Protein AF-A0A1W9U7V8-F1 (afdb_monomer_lite)

Secondary structure (DSSP, 8-state):
----SHHHHHHHHHHHHHHHTS-------HHHHHHHHHHHHHHHHHHHHHHHHHHHHTT--EEE-TT--EEEEEETTEEEEEEEEEEEEEEE--SSS-EEEEEEEEEEESS-EEEEEE-PPP-

Sequence (123 aa):
MKVKLAPFISFVIFSLFIFCSVPVSHARSQAQIRAMKERAHAVSKRKNRFVTKVLNEFGINYTIDRYGIVTRINVTGKWRHVTRIDVVPMVRKGPTADEVIGHEIFIYTDKETVHLLSHRKVR

Radius of gyration: 27.75 Å; chains: 1; bounding box: 48×78×51 Å

pLDDT: mean 85.17, std 14.12, range [43.0, 97.62]

Structure (mmCIF, N/CA/C/O backbone):
data_AF-A0A1W9U7V8-F1
#
_entry.id   AF-A0A1W9U7V8-F1
#
loop_
_atom_site.group_PDB
_atom_site.id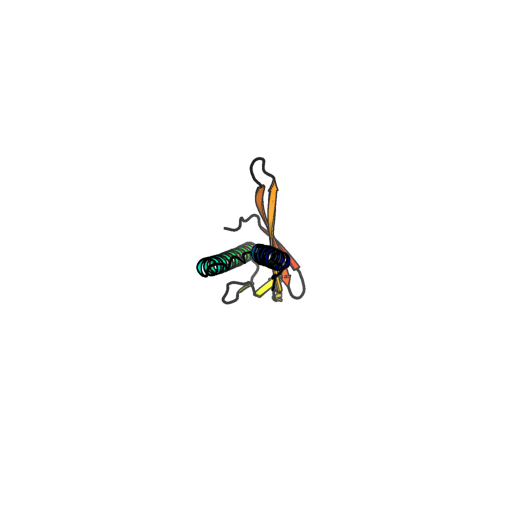
_atom_site.type_symbol
_atom_site.label_atom_id
_atom_site.label_alt_id
_atom_site.label_comp_id
_atom_site.label_asym_id
_atom_site.label_entity_id
_atom_site.label_seq_id
_atom_site.pdbx_PDB_ins_code
_atom_site.Cartn_x
_atom_site.Cartn_y
_atom_site.Cartn_z
_atom_site.occupancy
_atom_site.B_iso_or_equiv
_atom_site.auth_seq_id
_atom_site.auth_comp_id
_atom_site.auth_asym_id
_atom_site.auth_atom_id
_atom_site.pdbx_PDB_model_num
ATOM 1 N N . MET A 1 1 ? 35.031 -63.923 -33.470 1.00 43.00 1 MET A N 1
ATOM 2 C CA . MET A 1 1 ? 33.925 -63.202 -32.796 1.00 43.00 1 MET A CA 1
ATOM 3 C C . MET A 1 1 ? 33.620 -61.921 -33.563 1.00 43.00 1 MET A C 1
ATOM 5 O O . MET A 1 1 ? 34.418 -60.998 -33.516 1.00 43.00 1 MET A O 1
ATOM 9 N N . LYS A 1 2 ? 32.522 -61.875 -34.332 1.00 45.16 2 LYS A N 1
ATOM 10 C CA . LYS A 1 2 ? 32.075 -60.657 -35.032 1.00 45.16 2 LYS A CA 1
ATOM 11 C C . LYS A 1 2 ? 31.168 -59.875 -34.085 1.00 45.16 2 LYS A C 1
ATOM 13 O O . LYS A 1 2 ? 30.012 -60.244 -33.898 1.00 45.16 2 LYS A O 1
ATOM 18 N N . VAL A 1 3 ? 31.709 -58.850 -33.436 1.00 52.94 3 VAL A N 1
ATOM 19 C CA . VAL A 1 3 ? 30.925 -57.960 -32.572 1.00 52.94 3 VAL A CA 1
ATOM 20 C C . VAL A 1 3 ? 29.981 -57.168 -33.482 1.00 52.94 3 VAL A C 1
ATOM 22 O O . VAL A 1 3 ? 30.432 -56.491 -34.404 1.00 52.94 3 VAL A O 1
ATOM 25 N N . LYS A 1 4 ? 28.664 -57.323 -33.302 1.00 49.88 4 LYS A N 1
ATOM 26 C CA . LYS A 1 4 ? 27.659 -56.592 -34.086 1.00 49.88 4 LYS A CA 1
ATOM 27 C C . LYS A 1 4 ? 27.820 -55.097 -33.770 1.00 49.88 4 LYS A C 1
ATOM 29 O O . LYS A 1 4 ? 27.610 -54.695 -32.634 1.00 49.88 4 LYS A O 1
ATOM 34 N N . LEU A 1 5 ? 28.216 -54.302 -34.768 1.00 55.47 5 LEU A N 1
ATOM 35 C CA . LEU A 1 5 ? 28.527 -52.864 -34.661 1.00 55.47 5 LEU A CA 1
ATOM 36 C C . LEU A 1 5 ? 27.261 -51.977 -34.570 1.00 55.47 5 LEU A C 1
ATOM 38 O O . LEU A 1 5 ? 27.297 -50.872 -34.038 1.00 55.47 5 LEU A O 1
ATOM 42 N N . ALA A 1 6 ? 26.121 -52.488 -35.047 1.00 55.28 6 ALA A N 1
ATOM 43 C CA . ALA A 1 6 ? 24.831 -51.792 -35.091 1.00 55.28 6 ALA A CA 1
ATOM 44 C C . ALA A 1 6 ? 24.241 -51.347 -33.725 1.00 55.28 6 ALA A C 1
ATOM 46 O O . ALA A 1 6 ? 23.792 -50.203 -33.637 1.00 55.28 6 ALA A O 1
ATOM 47 N N . PRO A 1 7 ? 24.243 -52.156 -32.641 1.00 58.50 7 PRO A N 1
ATOM 48 C CA . PRO A 1 7 ? 23.705 -51.721 -31.347 1.00 58.50 7 PRO A CA 1
ATOM 49 C C . PRO A 1 7 ? 24.544 -50.622 -30.682 1.00 58.50 7 PRO A C 1
ATOM 51 O O . PRO A 1 7 ? 24.005 -49.832 -29.914 1.00 58.50 7 PRO A O 1
ATOM 54 N N . PHE A 1 8 ? 25.840 -50.527 -31.000 1.00 58.31 8 PHE A N 1
ATOM 55 C CA . PHE A 1 8 ? 26.736 -49.526 -30.415 1.00 58.31 8 PHE A CA 1
ATOM 56 C C . PHE A 1 8 ? 26.434 -48.118 -30.947 1.00 58.31 8 PHE A C 1
ATOM 58 O O . PHE A 1 8 ? 26.362 -47.162 -30.181 1.00 58.31 8 PHE A O 1
ATOM 65 N N . ILE A 1 9 ? 26.164 -48.001 -32.251 1.00 64.31 9 ILE A N 1
ATOM 66 C CA . ILE A 1 9 ? 25.806 -46.729 -32.899 1.00 64.31 9 ILE A CA 1
ATOM 67 C C . ILE A 1 9 ? 24.437 -46.239 -32.405 1.00 64.31 9 ILE A C 1
ATOM 69 O O . ILE A 1 9 ? 24.277 -45.062 -32.089 1.00 64.31 9 ILE A O 1
ATOM 73 N N . SER A 1 10 ? 23.468 -47.149 -32.257 1.00 65.75 10 SER A N 1
ATOM 74 C CA . SER A 1 10 ? 22.141 -46.809 -31.727 1.00 65.75 10 SER A CA 1
ATOM 75 C C . SER A 1 10 ? 22.202 -46.293 -30.286 1.00 65.75 10 SER A C 1
ATOM 77 O O . SER A 1 10 ? 21.456 -45.382 -29.930 1.00 65.75 10 SER A O 1
ATOM 79 N N . PHE A 1 11 ? 23.100 -46.842 -29.463 1.00 65.25 11 PHE A N 1
ATOM 80 C CA . PHE A 1 11 ? 23.276 -46.413 -28.076 1.00 65.25 11 PHE A CA 1
ATOM 81 C C . PHE A 1 11 ? 23.902 -45.012 -27.981 1.00 65.25 11 PHE A C 1
ATOM 83 O O . PHE A 1 11 ? 23.473 -44.192 -27.171 1.00 65.25 11 PHE A O 1
ATOM 90 N N . VAL A 1 12 ? 24.862 -44.701 -28.860 1.00 71.69 12 VAL A N 1
ATOM 91 C CA . VAL A 1 12 ? 25.497 -43.373 -28.936 1.00 71.69 12 VAL A CA 1
ATOM 92 C C . VAL A 1 12 ? 24.498 -42.300 -29.379 1.00 71.69 12 VAL A C 1
ATOM 94 O O . VAL A 1 12 ? 24.446 -41.231 -28.775 1.00 71.69 12 VAL A O 1
ATOM 97 N N . ILE A 1 13 ? 23.657 -42.589 -30.377 1.00 70.19 13 ILE A N 1
ATOM 98 C CA . ILE A 1 13 ? 22.630 -41.646 -30.855 1.00 70.19 13 ILE A CA 1
ATOM 99 C C . ILE A 1 13 ? 21.579 -41.382 -29.766 1.00 70.19 13 ILE A C 1
ATOM 101 O O . ILE A 1 13 ? 21.203 -40.232 -29.536 1.00 70.19 13 ILE A O 1
ATOM 105 N N . PHE A 1 14 ? 21.150 -42.425 -29.048 1.00 67.44 14 PHE A N 1
ATOM 106 C CA . PHE A 1 14 ? 20.201 -42.293 -27.940 1.00 67.44 14 PHE A CA 1
ATOM 107 C C . PHE A 1 14 ? 20.784 -41.473 -26.775 1.00 67.44 14 PHE A C 1
ATOM 109 O O . PHE A 1 14 ? 20.116 -40.591 -26.237 1.00 67.44 14 PHE A O 1
ATOM 116 N N . SER A 1 15 ? 22.062 -41.685 -26.443 1.00 66.69 15 SER A N 1
ATOM 117 C CA . SER A 1 15 ? 22.779 -40.897 -25.432 1.00 66.69 15 SER A CA 1
ATOM 118 C C . SER A 1 15 ? 22.920 -39.420 -25.817 1.00 66.69 15 SER A C 1
ATOM 120 O O . SER A 1 15 ? 22.828 -38.551 -24.949 1.00 66.69 15 SER A O 1
ATOM 122 N N . LEU A 1 16 ? 23.139 -39.116 -27.100 1.00 65.75 16 LEU A N 1
ATOM 123 C CA . LEU A 1 16 ? 23.268 -37.740 -27.586 1.00 65.75 16 LEU A CA 1
ATOM 124 C C . LEU A 1 16 ? 21.931 -36.984 -27.493 1.00 65.75 16 LEU A C 1
ATOM 126 O O . LEU A 1 16 ? 21.897 -35.820 -27.096 1.00 65.75 16 LEU A O 1
ATOM 130 N N . PHE A 1 17 ? 20.820 -37.670 -27.778 1.00 65.44 17 PHE A N 1
ATOM 131 C CA . PHE A 1 17 ? 19.471 -37.110 -27.657 1.00 65.44 17 PHE A CA 1
ATOM 132 C C . PHE A 1 17 ? 19.112 -36.748 -26.208 1.00 65.44 17 PHE A C 1
ATOM 134 O O . PHE A 1 17 ? 18.523 -35.695 -25.954 1.00 65.44 17 PHE A O 1
ATOM 141 N N . ILE A 1 18 ? 19.519 -37.577 -25.243 1.00 64.44 18 ILE A N 1
ATOM 142 C CA . ILE A 1 18 ? 19.285 -37.317 -23.815 1.00 64.44 18 ILE A CA 1
ATOM 143 C C . ILE A 1 18 ? 20.071 -36.083 -23.343 1.00 64.44 18 ILE A C 1
ATOM 145 O O . ILE A 1 18 ? 19.524 -35.249 -22.623 1.00 64.44 18 ILE A O 1
ATOM 149 N N . PHE A 1 19 ? 21.318 -35.909 -23.793 1.00 59.47 19 PHE A N 1
ATOM 150 C CA . PHE A 1 19 ? 22.145 -34.759 -23.403 1.00 59.47 19 PHE A CA 1
ATOM 151 C C . PHE A 1 19 ? 21.690 -33.427 -24.021 1.00 59.47 19 PHE A C 1
ATOM 153 O O . PHE A 1 19 ? 21.799 -32.393 -23.364 1.00 59.47 19 PHE A O 1
ATOM 160 N N . CYS A 1 20 ? 21.119 -33.427 -25.230 1.00 58.97 20 CYS A N 1
ATOM 161 C CA . CYS A 1 20 ? 20.549 -32.214 -25.835 1.00 58.97 20 CYS A CA 1
ATOM 162 C C . CYS A 1 20 ? 19.221 -31.763 -25.200 1.00 58.97 20 CYS A C 1
ATOM 164 O O . CYS A 1 20 ? 18.784 -30.640 -25.441 1.00 58.97 20 CYS A O 1
ATOM 166 N N . SER A 1 21 ? 18.586 -32.611 -24.388 1.00 58.94 21 SER A N 1
ATOM 167 C CA . SER A 1 21 ? 17.269 -32.342 -23.797 1.00 58.94 21 SER A CA 1
ATOM 168 C C . SER A 1 21 ? 17.330 -31.638 -22.439 1.00 58.94 21 SER A C 1
ATOM 170 O O . SER A 1 21 ? 16.283 -31.331 -21.872 1.00 58.94 21 SER A O 1
ATOM 172 N N . VAL A 1 22 ? 18.523 -31.405 -21.875 1.00 64.06 22 VAL A N 1
ATOM 173 C CA . VAL A 1 22 ? 18.640 -30.774 -20.555 1.00 64.06 22 VAL A CA 1
ATOM 174 C C . VAL A 1 22 ? 18.343 -29.279 -20.704 1.00 64.06 22 VAL A C 1
ATOM 176 O O . VAL A 1 22 ? 19.125 -28.569 -21.343 1.00 64.06 22 VAL A O 1
ATOM 179 N N . PRO A 1 23 ? 17.239 -28.758 -20.136 1.00 62.50 23 PRO A N 1
ATOM 180 C CA . PRO A 1 23 ? 16.983 -27.330 -20.172 1.00 62.50 23 PRO A CA 1
ATOM 181 C C . PRO A 1 23 ? 18.123 -26.636 -19.431 1.00 62.50 23 PRO A C 1
ATOM 183 O O . PRO A 1 23 ? 18.387 -26.928 -18.262 1.00 62.50 23 PRO A O 1
ATOM 186 N N . VAL A 1 24 ? 18.813 -25.722 -20.114 1.00 63.19 24 VAL A N 1
ATOM 187 C CA . VAL A 1 24 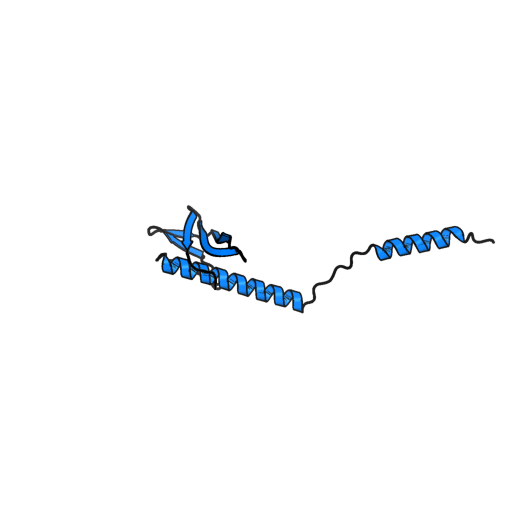? 19.831 -24.864 -19.506 1.00 63.19 24 VAL A CA 1
ATOM 188 C C . VAL A 1 24 ? 19.132 -24.004 -18.454 1.00 63.19 24 VAL A C 1
ATOM 190 O O . VAL A 1 24 ? 18.571 -22.944 -18.745 1.00 63.19 24 VAL A O 1
ATOM 193 N N . SER A 1 25 ? 19.117 -24.493 -17.216 1.00 62.28 25 SER A N 1
ATOM 194 C CA . SER A 1 25 ? 18.670 -23.739 -16.056 1.00 62.28 25 SER A CA 1
ATOM 195 C C . SER A 1 25 ? 19.682 -22.621 -15.852 1.00 62.28 25 SER A C 1
ATOM 197 O O . SER A 1 25 ? 20.778 -22.836 -15.334 1.00 62.28 25 SER A O 1
ATOM 199 N N . HIS A 1 26 ? 19.353 -21.430 -16.351 1.00 63.12 26 HIS A N 1
ATOM 200 C CA . HIS A 1 26 ? 20.173 -20.243 -16.169 1.00 63.12 26 HIS A CA 1
ATOM 201 C C . HIS A 1 26 ? 20.148 -19.895 -14.679 1.00 63.12 26 HIS A C 1
ATOM 203 O O . HIS A 1 26 ? 19.247 -19.199 -14.203 1.00 63.12 26 HIS A O 1
ATOM 209 N N . ALA A 1 27 ? 21.119 -20.412 -13.926 1.00 66.31 27 ALA A N 1
ATOM 210 C CA . ALA A 1 27 ? 21.341 -20.023 -12.547 1.00 66.31 27 ALA A CA 1
ATOM 211 C C . ALA A 1 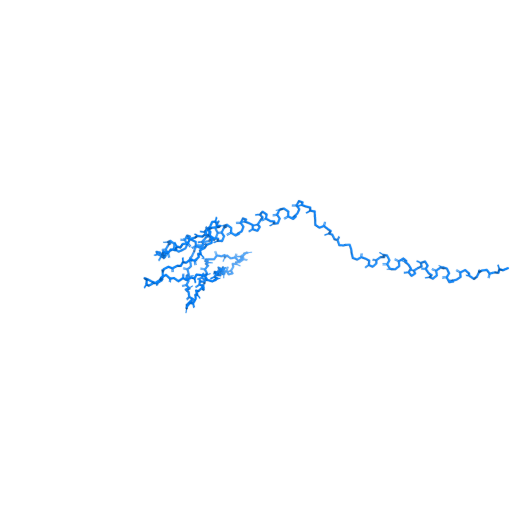27 ? 21.532 -18.500 -12.517 1.00 66.31 27 ALA A C 1
ATOM 213 O O . ALA A 1 27 ? 22.520 -17.972 -13.031 1.00 66.31 27 ALA A O 1
ATOM 214 N N . ARG A 1 28 ? 20.544 -17.774 -11.974 1.00 74.06 28 ARG A N 1
ATOM 215 C CA . ARG A 1 28 ? 20.620 -16.314 -11.848 1.00 74.06 28 ARG A CA 1
ATOM 216 C C . ARG A 1 28 ? 21.872 -15.965 -11.056 1.00 74.06 28 ARG A C 1
ATOM 218 O O . ARG A 1 28 ? 22.085 -16.503 -9.969 1.00 74.06 28 ARG A O 1
ATOM 225 N N . SER A 1 29 ? 22.685 -15.053 -11.579 1.00 81.75 29 SER A N 1
ATOM 226 C CA . SER A 1 29 ? 23.913 -14.656 -10.892 1.00 81.75 29 SER A CA 1
ATOM 227 C C . SER A 1 29 ? 23.583 -13.982 -9.555 1.00 81.75 29 SER A C 1
ATOM 229 O O . SER A 1 29 ? 22.528 -13.357 -9.394 1.00 81.75 29 SER A O 1
ATOM 231 N N . GLN A 1 30 ? 24.487 -14.065 -8.575 1.00 83.94 30 GLN A N 1
ATOM 232 C CA . GLN A 1 30 ? 24.282 -13.403 -7.278 1.00 83.94 30 GLN A CA 1
ATOM 233 C C . GLN A 1 30 ? 24.024 -11.892 -7.431 1.00 83.94 30 GLN A C 1
ATOM 235 O O . GLN A 1 30 ? 23.210 -11.323 -6.701 1.00 83.94 30 GLN A O 1
ATOM 240 N N . ALA A 1 31 ? 24.642 -11.258 -8.433 1.00 83.19 31 ALA A N 1
ATOM 241 C CA . ALA A 1 31 ? 24.399 -9.863 -8.786 1.00 83.19 31 ALA A CA 1
ATOM 242 C C . ALA A 1 31 ? 22.940 -9.609 -9.213 1.00 83.19 31 ALA A C 1
ATOM 244 O O . ALA A 1 31 ? 22.329 -8.638 -8.765 1.00 83.19 31 ALA A O 1
ATOM 245 N N . GLN A 1 32 ? 22.342 -10.501 -10.013 1.00 86.94 32 GLN A N 1
ATOM 246 C CA . GLN A 1 32 ? 20.934 -10.397 -10.417 1.00 86.94 32 GLN A CA 1
ATOM 247 C C . GLN A 1 32 ? 19.983 -10.561 -9.226 1.00 86.94 32 GLN A C 1
ATOM 249 O O . GLN A 1 32 ? 19.011 -9.813 -9.102 1.00 86.94 32 GLN A O 1
ATOM 254 N N . ILE A 1 33 ? 20.271 -11.503 -8.321 1.00 86.25 33 ILE A N 1
ATOM 255 C CA . ILE A 1 33 ? 19.469 -11.712 -7.106 1.00 86.25 33 ILE A CA 1
ATOM 256 C C . ILE A 1 33 ? 19.526 -10.469 -6.211 1.00 86.25 33 ILE A C 1
ATOM 258 O O . ILE A 1 33 ? 18.492 -10.018 -5.711 1.00 86.25 33 ILE A O 1
ATOM 262 N N . ARG A 1 34 ? 20.716 -9.886 -6.032 1.00 88.50 34 ARG A N 1
ATOM 263 C CA . ARG A 1 34 ? 20.900 -8.660 -5.251 1.00 88.50 34 ARG A CA 1
ATOM 264 C C . ARG A 1 34 ? 20.146 -7.478 -5.862 1.00 88.50 34 ARG A C 1
ATOM 266 O O . ARG A 1 34 ? 19.366 -6.846 -5.156 1.00 88.50 34 ARG A O 1
ATOM 273 N N . ALA A 1 35 ? 20.293 -7.241 -7.165 1.00 91.06 35 ALA A N 1
ATOM 274 C CA . ALA A 1 35 ? 19.583 -6.168 -7.860 1.00 91.06 35 ALA A CA 1
ATOM 275 C C . ALA A 1 35 ? 18.054 -6.315 -7.743 1.00 91.06 35 ALA A C 1
ATOM 277 O O . ALA A 1 35 ? 17.337 -5.333 -7.554 1.00 91.06 35 ALA A O 1
ATOM 278 N N . MET A 1 36 ? 17.537 -7.546 -7.806 1.00 89.62 36 MET A N 1
ATOM 279 C CA . MET A 1 36 ? 16.111 -7.818 -7.616 1.00 89.62 36 MET A CA 1
ATOM 280 C C . MET A 1 36 ? 15.647 -7.485 -6.191 1.00 89.62 36 MET A C 1
ATOM 282 O O . MET A 1 36 ? 14.609 -6.846 -6.026 1.00 89.62 36 MET A O 1
ATOM 286 N N . LYS A 1 37 ? 16.423 -7.865 -5.166 1.00 90.62 37 LYS A N 1
ATOM 287 C CA . LYS A 1 37 ? 16.128 -7.534 -3.760 1.00 90.62 37 LYS A CA 1
ATOM 288 C C . LYS A 1 37 ? 16.131 -6.025 -3.518 1.00 90.62 37 LYS A C 1
ATOM 290 O O . LYS A 1 37 ? 15.209 -5.505 -2.894 1.00 90.62 37 LYS A O 1
ATOM 295 N N . GLU A 1 38 ? 17.127 -5.320 -4.047 1.00 91.69 38 GLU A N 1
ATOM 296 C CA . GLU A 1 38 ? 17.229 -3.861 -3.936 1.00 91.69 38 GLU A CA 1
ATOM 297 C C . GLU A 1 38 ? 16.033 -3.165 -4.601 1.00 91.69 38 GLU A C 1
ATOM 299 O O . GLU A 1 38 ? 15.419 -2.279 -4.001 1.00 91.69 38 GLU A O 1
ATOM 304 N N . ARG A 1 39 ? 15.626 -3.621 -5.794 1.00 90.31 39 ARG A N 1
ATOM 305 C CA . ARG A 1 39 ? 14.424 -3.115 -6.474 1.00 90.31 39 ARG A CA 1
ATOM 306 C C . ARG A 1 39 ? 13.153 -3.390 -5.682 1.00 90.31 39 ARG A C 1
ATOM 308 O O . ARG A 1 39 ? 12.357 -2.473 -5.508 1.00 90.31 39 ARG A O 1
ATOM 315 N N . ALA A 1 40 ? 12.965 -4.608 -5.177 1.00 89.31 40 ALA A N 1
ATOM 316 C CA . ALA A 1 40 ? 11.794 -4.951 -4.373 1.00 89.31 40 ALA A CA 1
ATOM 317 C C . ALA A 1 40 ? 11.690 -4.052 -3.130 1.00 89.31 40 ALA A C 1
ATOM 319 O O . ALA A 1 40 ? 10.629 -3.495 -2.853 1.00 89.31 40 ALA A O 1
ATOM 320 N N . HIS A 1 41 ? 12.808 -3.824 -2.436 1.00 90.94 41 HIS A N 1
ATOM 321 C CA . HIS A 1 41 ? 12.857 -2.914 -1.295 1.00 90.94 41 HIS A CA 1
ATOM 322 C C . HIS A 1 41 ? 12.530 -1.463 -1.688 1.00 90.94 41 HIS A C 1
ATOM 324 O O . HIS A 1 41 ? 11.744 -0.796 -1.009 1.00 90.94 41 HIS A O 1
ATOM 330 N N . ALA A 1 42 ? 13.084 -0.974 -2.801 1.00 91.38 42 ALA A N 1
ATOM 331 C CA . ALA A 1 42 ? 12.803 0.370 -3.300 1.00 91.38 42 ALA A CA 1
ATOM 332 C C . ALA A 1 42 ? 11.317 0.559 -3.649 1.00 91.38 42 ALA A C 1
ATOM 334 O O . ALA A 1 42 ? 10.726 1.567 -3.260 1.00 91.38 42 ALA A O 1
ATOM 335 N N . VAL A 1 43 ? 10.698 -0.419 -4.320 1.00 90.81 43 VAL A N 1
ATOM 336 C CA . VAL A 1 43 ? 9.263 -0.411 -4.655 1.00 90.81 43 VAL A CA 1
ATOM 337 C C . VAL A 1 43 ? 8.422 -0.391 -3.379 1.00 90.81 43 VAL A C 1
ATOM 339 O O . VAL A 1 43 ? 7.560 0.479 -3.249 1.00 90.81 43 VAL A O 1
ATOM 342 N N . SER A 1 44 ? 8.702 -1.266 -2.408 1.00 90.88 44 SER A N 1
ATOM 343 C CA . SER A 1 44 ? 7.973 -1.295 -1.132 1.00 90.88 44 SER A CA 1
ATOM 344 C C . SER A 1 44 ? 8.067 0.038 -0.392 1.00 90.88 44 SER A C 1
ATOM 346 O O . SER A 1 44 ? 7.052 0.592 0.027 1.00 90.88 44 SER A O 1
ATOM 348 N N . LYS A 1 45 ? 9.266 0.626 -0.308 1.00 92.88 45 LYS A N 1
ATOM 349 C CA . LYS A 1 45 ? 9.472 1.938 0.321 1.00 92.88 45 LYS A CA 1
ATOM 350 C C . LYS A 1 45 ? 8.675 3.045 -0.378 1.00 92.88 45 LYS A C 1
ATOM 352 O O . LYS A 1 45 ? 8.129 3.925 0.289 1.00 92.88 45 LYS A O 1
ATOM 357 N N . ARG A 1 46 ? 8.600 3.007 -1.712 1.00 92.31 46 ARG A N 1
ATOM 358 C CA . ARG A 1 46 ? 7.855 3.979 -2.526 1.00 92.31 46 ARG A CA 1
ATOM 359 C C . ARG A 1 46 ? 6.347 3.836 -2.326 1.00 92.31 46 ARG A C 1
ATOM 361 O O . ARG A 1 46 ? 5.687 4.839 -2.066 1.00 92.31 46 ARG A O 1
ATOM 368 N N . LYS A 1 47 ? 5.828 2.601 -2.348 1.00 92.06 47 LYS A N 1
ATOM 369 C CA . LYS A 1 47 ? 4.418 2.290 -2.056 1.00 92.06 47 LYS A CA 1
ATOM 370 C C . LYS A 1 47 ? 4.033 2.772 -0.656 1.00 92.06 47 LYS A C 1
ATOM 372 O O . LYS A 1 47 ? 3.076 3.525 -0.517 1.00 92.06 47 LYS A O 1
ATOM 377 N N . ASN A 1 48 ? 4.818 2.418 0.359 1.00 94.19 48 ASN A N 1
ATOM 378 C CA . ASN A 1 48 ? 4.563 2.802 1.749 1.00 94.19 48 ASN A CA 1
ATOM 379 C C . ASN A 1 48 ? 4.527 4.328 1.924 1.00 94.19 48 ASN A C 1
ATOM 381 O O . ASN A 1 48 ? 3.604 4.874 2.523 1.00 94.19 48 ASN A O 1
ATOM 385 N N . ARG A 1 49 ? 5.496 5.036 1.330 1.00 95.00 49 ARG A N 1
ATOM 386 C CA . ARG A 1 49 ? 5.542 6.505 1.341 1.00 95.00 49 ARG A CA 1
ATOM 387 C C . ARG A 1 49 ? 4.363 7.143 0.606 1.00 95.00 49 ARG A C 1
ATOM 389 O O . ARG A 1 49 ? 3.920 8.221 0.988 1.00 95.00 49 ARG A O 1
ATOM 396 N N . PHE A 1 50 ? 3.900 6.535 -0.480 1.00 95.00 50 PHE A N 1
ATOM 397 C CA . PHE A 1 50 ? 2.741 7.030 -1.211 1.00 95.00 50 PHE A CA 1
ATOM 398 C C . PHE A 1 50 ? 1.475 6.943 -0.353 1.00 95.00 50 PHE A C 1
ATOM 400 O O . PHE A 1 50 ? 0.786 7.945 -0.195 1.00 95.00 50 PHE A O 1
ATOM 407 N N . VAL A 1 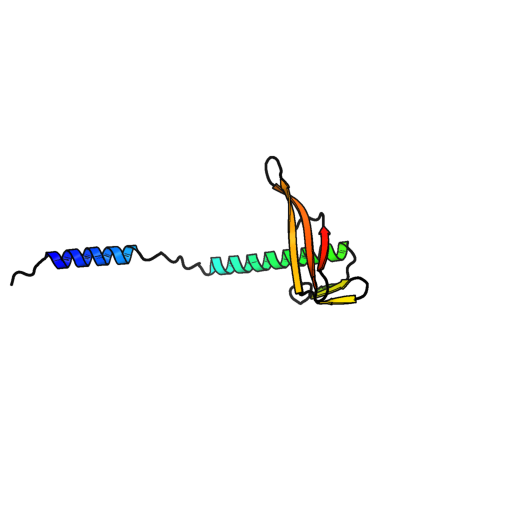51 ? 1.229 5.789 0.272 1.00 95.88 51 VAL A N 1
ATOM 408 C CA . VAL A 1 51 ? 0.066 5.574 1.146 1.00 95.88 51 VAL A CA 1
ATOM 409 C C . VAL A 1 51 ? 0.033 6.589 2.288 1.00 95.88 51 VAL A C 1
ATOM 411 O O . VAL A 1 51 ? -0.993 7.224 2.506 1.00 95.88 51 VAL A O 1
ATOM 414 N N . THR A 1 52 ? 1.153 6.807 2.984 1.00 96.31 52 THR A N 1
ATOM 415 C CA . THR A 1 52 ? 1.198 7.774 4.094 1.00 96.31 52 THR A CA 1
ATOM 416 C C . THR A 1 52 ? 0.936 9.206 3.636 1.00 96.31 52 THR A C 1
ATOM 418 O O . THR A 1 52 ? 0.236 9.949 4.317 1.00 96.31 52 THR A O 1
ATOM 421 N N . LYS A 1 53 ? 1.434 9.606 2.459 1.00 95.75 53 LYS A N 1
ATOM 422 C CA . LYS A 1 53 ? 1.111 10.917 1.873 1.00 95.75 53 LYS A CA 1
ATOM 423 C C . LYS A 1 53 ? -0.380 11.079 1.606 1.00 95.75 53 LYS A C 1
ATOM 425 O O . LYS A 1 53 ? -0.910 12.146 1.893 1.00 95.75 53 LYS A O 1
ATOM 430 N N . VAL A 1 54 ? -1.035 10.047 1.077 1.00 95.00 54 VAL A N 1
ATOM 431 C CA . VAL A 1 54 ? -2.480 10.104 0.836 1.00 95.00 54 VAL A CA 1
ATOM 432 C C . VAL A 1 54 ? -3.242 10.168 2.155 1.00 95.00 54 VAL A C 1
ATOM 434 O O . VAL A 1 54 ? -4.103 11.020 2.305 1.00 95.00 54 VAL A O 1
ATOM 437 N N . LEU A 1 55 ? -2.888 9.360 3.154 1.00 95.81 55 LEU A N 1
ATOM 438 C CA . LEU A 1 55 ? -3.539 9.434 4.466 1.00 95.81 55 LEU A CA 1
ATOM 439 C C . LEU A 1 55 ? -3.420 10.826 5.105 1.00 95.81 55 LEU A C 1
ATOM 441 O O . LEU A 1 55 ? -4.414 11.342 5.609 1.00 95.81 55 LEU A O 1
ATOM 445 N N . ASN A 1 56 ? -2.245 11.458 5.014 1.00 95.62 56 ASN A N 1
ATOM 446 C CA . ASN A 1 56 ? -2.045 12.832 5.483 1.00 95.62 56 ASN A CA 1
ATOM 447 C C . ASN A 1 56 ? -2.920 13.844 4.730 1.00 95.62 56 ASN A C 1
ATOM 449 O O . ASN A 1 56 ? -3.486 14.738 5.347 1.00 95.62 56 ASN A O 1
ATOM 453 N N . GLU A 1 57 ? -3.046 13.704 3.409 1.00 94.25 57 GLU A N 1
ATOM 454 C CA . GLU A 1 57 ? -3.890 14.573 2.576 1.00 94.25 57 GLU A CA 1
ATOM 455 C C . GLU A 1 57 ? -5.375 14.468 2.941 1.00 94.25 57 GLU A C 1
ATOM 457 O O . GLU A 1 57 ? -6.081 15.471 2.942 1.00 94.25 57 GLU A O 1
ATOM 462 N N . PHE A 1 58 ? -5.827 13.272 3.316 1.00 92.94 58 PHE A N 1
ATOM 463 C CA . PHE A 1 58 ? -7.189 13.024 3.784 1.00 92.94 58 PHE A CA 1
ATOM 464 C C . PHE A 1 58 ? -7.381 13.297 5.288 1.00 92.94 58 PHE A C 1
ATOM 466 O O . PHE A 1 58 ? -8.471 13.074 5.810 1.00 92.94 58 PHE A O 1
ATOM 473 N N . GLY A 1 59 ? -6.346 13.754 6.005 1.00 94.44 59 GLY A N 1
ATOM 474 C CA . GLY A 1 59 ? -6.416 14.021 7.447 1.00 94.44 59 GLY A CA 1
ATOM 475 C C . GLY A 1 59 ? -6.654 12.774 8.307 1.00 94.44 59 GLY A C 1
ATOM 476 O O . GLY A 1 59 ? -7.147 12.876 9.430 1.00 94.44 59 GLY A O 1
ATOM 477 N N . ILE A 1 60 ? -6.334 11.585 7.791 1.00 95.56 60 ILE A N 1
ATOM 478 C CA . ILE A 1 60 ? -6.536 10.314 8.489 1.00 95.56 60 ILE A CA 1
ATOM 479 C C . ILE A 1 60 ? -5.311 10.035 9.355 1.00 95.56 60 ILE A C 1
ATOM 481 O O . ILE A 1 60 ? -4.206 9.869 8.842 1.00 95.56 60 ILE A O 1
ATOM 485 N N . ASN A 1 61 ? -5.505 9.920 10.670 1.00 97.19 61 ASN A N 1
ATOM 486 C CA . ASN A 1 61 ? -4.424 9.546 11.581 1.00 97.19 61 ASN A CA 1
ATOM 487 C C . ASN A 1 61 ? -4.048 8.070 11.402 1.00 97.19 61 ASN A C 1
ATOM 489 O O . ASN A 1 61 ? -4.917 7.207 11.264 1.00 97.19 61 ASN A O 1
ATOM 493 N N . TYR A 1 62 ? -2.752 7.764 11.449 1.00 97.62 62 TYR A N 1
ATOM 494 C CA . TYR A 1 62 ? -2.242 6.409 11.250 1.00 97.62 62 TYR A CA 1
ATOM 495 C C . TYR A 1 62 ? -0.991 6.122 12.085 1.00 97.62 62 TYR A C 1
ATOM 497 O O . TYR A 1 62 ? -0.295 7.032 12.530 1.00 97.62 62 TYR A O 1
ATOM 505 N N . THR A 1 63 ? -0.682 4.838 12.263 1.00 97.62 63 THR A N 1
ATOM 506 C CA . THR A 1 63 ? 0.591 4.368 12.830 1.00 97.62 63 THR A CA 1
ATOM 507 C C . THR A 1 63 ? 1.372 3.576 11.792 1.00 97.62 63 THR A C 1
ATOM 509 O O . THR A 1 63 ? 0.778 2.891 10.959 1.00 97.62 63 THR A O 1
ATOM 512 N N . ILE A 1 64 ? 2.702 3.643 11.856 1.00 97.00 64 ILE A N 1
ATOM 513 C CA . ILE A 1 64 ? 3.602 2.886 10.979 1.00 97.00 64 ILE A CA 1
ATOM 514 C C . ILE A 1 64 ? 4.526 1.973 11.778 1.00 97.00 64 ILE A C 1
ATOM 516 O O . ILE A 1 64 ? 4.835 2.253 12.935 1.00 97.00 64 ILE A O 1
ATOM 520 N N . ASP A 1 65 ? 4.976 0.890 11.155 1.00 95.38 65 ASP A N 1
ATOM 521 C CA . ASP A 1 65 ? 6.049 0.054 11.688 1.00 95.38 65 ASP A CA 1
ATOM 522 C C . ASP A 1 65 ? 7.449 0.572 11.299 1.00 95.38 65 ASP A C 1
ATOM 524 O O . ASP A 1 65 ? 7.614 1.592 10.622 1.00 95.38 65 ASP A O 1
ATOM 528 N N . ARG A 1 66 ? 8.485 -0.180 11.692 1.00 92.50 66 ARG A N 1
ATOM 529 C CA . ARG A 1 66 ? 9.892 0.114 11.363 1.00 92.50 66 ARG A CA 1
ATOM 530 C C . ARG A 1 66 ? 10.206 0.121 9.859 1.00 92.50 66 ARG A C 1
ATOM 532 O O . ARG A 1 66 ? 11.241 0.644 9.460 1.00 92.50 66 ARG A O 1
ATOM 539 N N . TYR A 1 67 ? 9.345 -0.468 9.031 1.00 89.62 67 TYR A N 1
ATOM 540 C CA . TYR A 1 67 ? 9.470 -0.520 7.572 1.00 89.62 67 TYR A CA 1
ATOM 541 C C . TYR A 1 67 ? 8.610 0.550 6.873 1.00 89.62 67 TYR A C 1
ATOM 543 O O . TYR A 1 67 ? 8.581 0.629 5.639 1.00 89.62 67 TYR A O 1
ATOM 551 N N . GLY A 1 68 ? 7.917 1.392 7.646 1.00 92.62 68 GLY A N 1
ATOM 552 C CA . GLY A 1 68 ? 7.013 2.420 7.145 1.00 92.62 68 GLY A CA 1
ATOM 553 C C . GLY A 1 68 ? 5.672 1.876 6.651 1.00 92.62 68 GLY A C 1
ATOM 554 O O . GLY A 1 68 ? 4.960 2.599 5.958 1.00 92.62 68 GLY A O 1
ATOM 555 N N . ILE A 1 69 ? 5.335 0.621 6.958 1.00 94.56 69 ILE A N 1
ATOM 556 C CA . ILE A 1 69 ? 4.043 0.019 6.619 1.00 94.56 69 ILE A CA 1
ATOM 557 C C . ILE A 1 69 ? 3.003 0.554 7.597 1.00 94.56 69 ILE A C 1
ATOM 559 O O . ILE A 1 69 ? 3.228 0.552 8.806 1.00 94.56 69 ILE A O 1
ATOM 563 N N . VAL A 1 70 ? 1.861 1.003 7.080 1.00 96.81 70 VAL A N 1
ATOM 564 C CA . VAL A 1 70 ? 0.741 1.451 7.911 1.00 96.81 70 VAL A CA 1
ATOM 565 C C . VAL A 1 70 ? 0.115 0.246 8.609 1.00 96.81 70 VAL A C 1
ATOM 567 O O . VAL A 1 70 ? -0.356 -0.679 7.951 1.00 96.81 70 VAL A O 1
ATOM 570 N N . THR A 1 71 ? 0.111 0.265 9.941 1.00 97.19 71 THR A N 1
ATOM 571 C CA . THR A 1 71 ? -0.369 -0.842 10.784 1.00 97.19 71 THR A CA 1
ATOM 572 C C . THR A 1 71 ? -1.745 -0.580 11.377 1.00 97.19 71 THR A C 1
ATOM 574 O O . THR A 1 71 ? -2.516 -1.515 11.593 1.00 97.19 71 THR A O 1
ATOM 577 N N . ARG A 1 72 ? -2.077 0.686 11.645 1.00 97.38 72 ARG A N 1
ATOM 578 C CA . ARG A 1 72 ? -3.393 1.100 12.136 1.00 97.38 72 ARG A CA 1
ATOM 579 C C . ARG A 1 72 ? -3.798 2.425 11.521 1.00 97.38 72 ARG A C 1
ATOM 581 O O . ARG A 1 72 ? -2.944 3.271 11.259 1.00 97.38 72 ARG A O 1
ATOM 588 N N . ILE A 1 73 ? -5.100 2.606 11.350 1.00 97.31 73 ILE A N 1
ATOM 589 C CA . ILE A 1 73 ? -5.711 3.870 10.934 1.00 97.31 73 ILE A CA 1
ATOM 590 C C . ILE A 1 73 ? -6.823 4.248 11.907 1.00 97.31 73 ILE A C 1
ATOM 592 O O . ILE A 1 73 ? -7.459 3.374 12.498 1.00 97.31 73 ILE A O 1
ATOM 596 N N . ASN A 1 74 ? -7.041 5.545 12.090 1.00 95.94 74 ASN A N 1
ATOM 597 C CA . ASN A 1 74 ? -8.165 6.067 12.848 1.00 95.94 74 ASN A CA 1
ATOM 598 C C . ASN A 1 74 ? -9.246 6.532 11.875 1.00 95.94 74 ASN A C 1
ATOM 600 O O . ASN A 1 74 ? -9.064 7.516 11.160 1.00 95.94 74 ASN A O 1
ATOM 604 N N . VAL A 1 75 ? -10.367 5.820 11.868 1.00 89.88 75 VAL A N 1
ATOM 605 C CA . VAL A 1 75 ? -11.523 6.128 11.029 1.00 89.88 75 VAL A CA 1
ATOM 606 C C . VAL A 1 75 ? -12.675 6.437 11.965 1.00 89.88 75 VAL A C 1
ATOM 608 O O . VAL A 1 75 ? -13.000 5.635 12.842 1.00 89.88 75 VAL A O 1
ATOM 611 N N . THR A 1 76 ? -13.294 7.610 11.820 1.00 87.44 76 THR A N 1
ATOM 612 C CA . THR A 1 76 ? -14.429 8.042 12.663 1.00 87.44 76 THR A CA 1
ATOM 613 C C . THR A 1 76 ? -14.147 7.975 14.177 1.00 87.44 76 THR A C 1
ATOM 615 O O . THR A 1 76 ? -15.005 7.602 14.973 1.00 87.44 76 THR A O 1
ATOM 618 N N . GLY A 1 77 ? -12.914 8.284 14.594 1.00 91.25 77 GLY A N 1
ATOM 619 C CA . GLY A 1 77 ? -12.507 8.263 16.004 1.00 91.25 77 GLY A CA 1
ATOM 620 C C . GLY A 1 77 ? -12.146 6.877 16.552 1.00 91.25 77 GLY A C 1
ATOM 621 O O . GLY A 1 77 ? -11.786 6.765 17.724 1.00 91.25 77 GLY A O 1
ATOM 622 N N . LYS A 1 78 ? -12.211 5.815 15.739 1.00 94.00 78 LYS A N 1
ATOM 623 C CA . LYS A 1 78 ? -11.882 4.444 16.150 1.00 94.00 78 LYS A CA 1
ATOM 624 C C . LYS A 1 78 ? -10.608 3.970 15.467 1.00 94.00 78 LYS A C 1
ATOM 626 O O . LYS A 1 78 ? -10.501 3.971 14.244 1.00 94.00 78 LYS A O 1
ATOM 631 N N . TRP A 1 79 ? -9.661 3.498 16.272 1.00 96.50 79 TRP A N 1
ATOM 632 C CA . TRP A 1 79 ? -8.460 2.838 15.772 1.00 96.50 79 TRP A CA 1
ATOM 633 C C . TRP A 1 79 ? -8.788 1.436 15.258 1.00 96.50 79 TRP A C 1
ATOM 635 O O . TRP A 1 79 ? -9.407 0.635 15.961 1.00 96.50 79 TRP A O 1
ATOM 645 N N . ARG A 1 80 ? -8.354 1.147 14.032 1.00 96.06 80 ARG A N 1
ATOM 646 C CA . ARG A 1 80 ? -8.555 -0.126 13.333 1.00 96.06 80 ARG A CA 1
ATOM 647 C C . ARG A 1 80 ? -7.228 -0.729 12.919 1.00 96.06 80 ARG A C 1
ATOM 649 O O . ARG A 1 80 ? -6.317 0.006 12.534 1.00 96.06 80 ARG A O 1
ATOM 656 N N . HIS A 1 81 ? -7.122 -2.053 12.993 1.00 97.31 81 HIS A N 1
ATOM 657 C CA . HIS A 1 81 ? -5.921 -2.748 12.544 1.00 97.31 81 HIS A CA 1
ATOM 658 C C . HIS A 1 81 ? -5.970 -2.903 11.029 1.00 97.31 81 HIS A C 1
ATOM 660 O O . HIS A 1 81 ? -6.937 -3.436 10.496 1.00 97.31 81 HIS A O 1
ATOM 666 N N . VAL A 1 82 ? -4.921 -2.469 10.337 1.00 97.06 82 VAL A N 1
ATOM 667 C CA . VAL A 1 82 ? -4.811 -2.639 8.889 1.00 97.06 82 VAL A CA 1
ATOM 668 C C . VAL A 1 82 ? -4.330 -4.049 8.583 1.00 97.06 82 VAL A C 1
ATOM 670 O O . VAL A 1 82 ? -3.303 -4.491 9.092 1.00 97.06 82 VAL A O 1
ATOM 673 N N . THR A 1 83 ? -5.077 -4.769 7.757 1.00 96.56 83 THR A N 1
ATOM 674 C CA . THR A 1 83 ? -4.747 -6.139 7.342 1.00 96.56 83 THR A CA 1
ATOM 675 C C . THR A 1 83 ? -4.098 -6.160 5.964 1.00 96.56 83 THR A C 1
ATOM 677 O O . THR A 1 83 ? -3.169 -6.930 5.726 1.00 96.56 83 THR A O 1
ATOM 680 N N . ARG A 1 84 ? -4.547 -5.286 5.056 1.00 95.81 84 ARG A N 1
ATOM 681 C CA . ARG A 1 84 ? -4.028 -5.182 3.689 1.00 95.81 84 ARG A CA 1
ATOM 682 C C . ARG A 1 84 ? -4.219 -3.775 3.136 1.00 95.81 84 ARG A C 1
ATOM 684 O O . ARG A 1 84 ? -5.195 -3.105 3.458 1.00 95.81 84 ARG A O 1
ATOM 691 N N . ILE A 1 85 ? -3.304 -3.358 2.260 1.00 96.06 85 ILE A N 1
ATOM 692 C CA . ILE A 1 85 ? -3.437 -2.123 1.481 1.00 96.06 85 ILE A CA 1
ATOM 693 C C . ILE A 1 85 ? -3.179 -2.405 0.0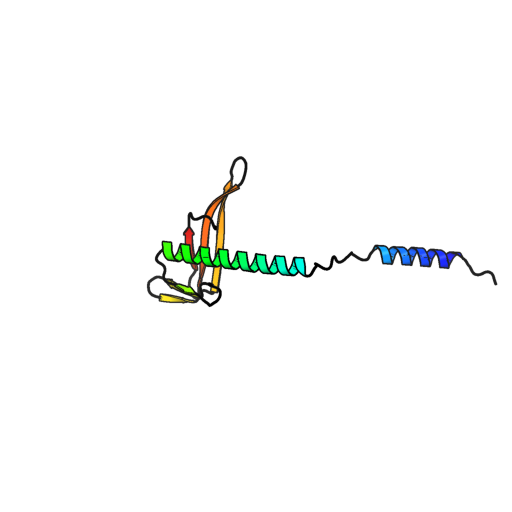06 1.00 96.06 85 ILE A C 1
ATOM 695 O O . ILE A 1 85 ? -2.056 -2.767 -0.380 1.00 96.06 85 ILE A O 1
ATOM 699 N N . ASP A 1 86 ? -4.192 -2.136 -0.809 1.00 95.31 86 ASP A N 1
ATOM 700 C CA . ASP A 1 86 ? -4.111 -2.199 -2.262 1.00 95.31 86 ASP A CA 1
ATOM 701 C C . ASP A 1 86 ? -4.089 -0.780 -2.832 1.00 95.31 86 ASP A C 1
ATOM 703 O O . ASP A 1 86 ? -4.819 0.100 -2.384 1.00 95.31 86 ASP A O 1
ATOM 707 N N . VAL A 1 87 ? -3.196 -0.554 -3.794 1.00 94.25 87 VAL A N 1
ATOM 708 C CA . VAL A 1 87 ? -3.039 0.725 -4.494 1.00 94.25 87 VAL A CA 1
ATOM 709 C C . VAL A 1 87 ? -3.173 0.422 -5.975 1.00 94.25 87 VAL A C 1
ATOM 711 O O . VAL A 1 87 ? -2.304 -0.242 -6.544 1.00 94.25 87 VAL A O 1
ATOM 714 N N . VAL A 1 88 ? -4.266 0.871 -6.574 1.00 94.25 88 VAL A N 1
ATOM 715 C CA . VAL A 1 88 ? -4.649 0.553 -7.947 1.00 94.25 88 VAL A CA 1
ATOM 716 C C . VAL A 1 88 ? -4.498 1.817 -8.791 1.00 94.25 88 VAL A C 1
ATOM 718 O O . VAL A 1 88 ? -5.150 2.818 -8.496 1.00 94.25 88 VAL A O 1
ATOM 721 N N . PRO A 1 89 ? -3.618 1.832 -9.808 1.00 92.75 89 PRO A N 1
ATOM 722 C CA . PRO A 1 89 ? -3.478 2.989 -10.678 1.00 92.75 89 PRO A CA 1
ATOM 723 C C . PRO A 1 89 ? -4.719 3.145 -11.553 1.00 92.75 89 PRO A C 1
ATOM 725 O O . PRO A 1 89 ? -5.193 2.191 -12.168 1.00 92.75 89 PRO A O 1
ATOM 728 N N . MET A 1 90 ? -5.200 4.375 -11.657 1.00 92.62 90 MET A N 1
ATOM 729 C CA . MET A 1 90 ? -6.238 4.748 -12.604 1.00 92.62 90 MET A CA 1
ATOM 730 C C . MET A 1 90 ? -5.581 5.232 -13.880 1.00 92.62 90 MET A C 1
ATOM 732 O O . MET A 1 90 ? -4.777 6.170 -13.861 1.00 92.62 90 MET A O 1
ATOM 736 N N . VAL A 1 91 ? -5.927 4.589 -14.986 1.00 93.06 91 VAL A N 1
ATOM 737 C CA . VAL A 1 91 ? -5.285 4.810 -16.274 1.00 93.06 91 VAL A CA 1
ATOM 738 C C . VAL A 1 91 ? -6.287 5.411 -17.246 1.00 93.06 91 VAL A C 1
ATOM 740 O O . VAL A 1 91 ? -7.389 4.897 -17.423 1.00 93.06 91 VAL A O 1
ATOM 743 N N . ARG A 1 92 ? -5.883 6.497 -17.900 1.00 91.25 92 ARG A N 1
ATOM 744 C CA . ARG A 1 92 ? -6.583 7.072 -19.044 1.00 91.25 92 ARG A CA 1
ATOM 745 C C . ARG A 1 92 ? -5.818 6.714 -20.308 1.00 91.25 92 ARG A C 1
ATOM 747 O O . ARG A 1 92 ? -4.632 7.023 -20.413 1.00 91.25 92 ARG A O 1
ATOM 754 N N . LYS A 1 93 ? -6.506 6.105 -21.273 1.00 91.62 93 LYS A N 1
ATOM 755 C CA . LYS A 1 93 ? -5.919 5.806 -22.581 1.00 91.62 93 LYS A CA 1
ATOM 756 C C . LYS A 1 93 ? -5.581 7.101 -23.309 1.00 91.62 93 LYS A C 1
ATOM 758 O O . LYS A 1 93 ? -6.447 7.961 -23.472 1.00 91.62 93 LYS A O 1
ATOM 763 N N . GLY A 1 94 ? -4.324 7.239 -23.710 1.00 87.81 94 GLY A N 1
ATOM 764 C CA . GLY A 1 94 ? -3.841 8.354 -24.516 1.00 87.81 94 GLY A CA 1
ATOM 765 C C . GLY A 1 94 ? -3.560 7.931 -25.961 1.00 87.81 94 GLY A C 1
ATOM 766 O O . GLY A 1 94 ? -3.505 6.738 -26.255 1.00 87.81 94 GLY A O 1
ATOM 767 N N . PRO A 1 95 ? -3.352 8.893 -26.876 1.00 82.12 95 PRO A N 1
ATOM 768 C CA . PRO A 1 95 ? -3.051 8.604 -28.280 1.00 82.12 95 PRO A CA 1
ATOM 769 C C . PRO A 1 95 ? -1.667 7.962 -28.487 1.00 82.12 95 PRO A C 1
ATOM 771 O O . PRO A 1 95 ? -1.473 7.237 -29.455 1.00 82.12 95 PRO A O 1
ATOM 774 N N . THR A 1 96 ? -0.707 8.217 -27.589 1.00 88.38 96 THR A N 1
ATOM 775 C CA . THR A 1 96 ? 0.673 7.695 -27.685 1.00 88.38 96 THR A CA 1
ATOM 776 C C 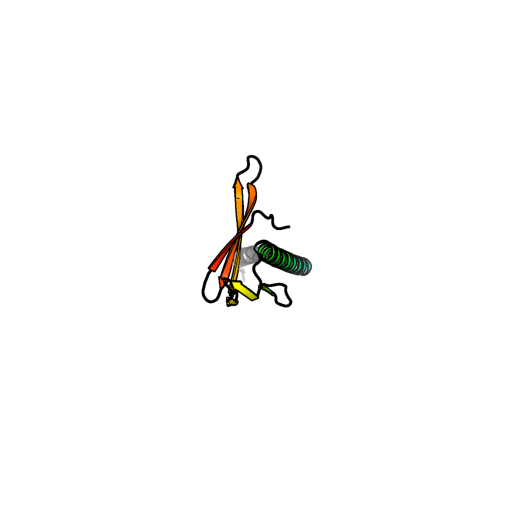. THR A 1 96 ? 1.006 6.706 -26.572 1.00 88.38 96 THR A C 1
ATOM 778 O O . THR A 1 96 ? 1.721 5.735 -26.796 1.00 88.38 96 THR A O 1
ATOM 781 N N . ALA A 1 97 ? 0.506 6.958 -25.364 1.00 88.00 97 ALA A N 1
ATOM 782 C CA . ALA A 1 97 ? 0.715 6.108 -24.205 1.00 88.00 97 ALA A CA 1
ATOM 783 C C . ALA A 1 97 ? -0.421 6.297 -23.200 1.00 88.00 97 ALA A C 1
ATOM 785 O O . ALA A 1 97 ? -1.031 7.365 -23.116 1.00 88.00 97 ALA A O 1
ATOM 786 N N . ASP A 1 98 ? -0.656 5.253 -22.419 1.00 89.88 98 ASP A N 1
ATOM 787 C CA . ASP A 1 98 ? -1.550 5.268 -21.274 1.00 89.88 98 ASP A CA 1
ATOM 788 C C . ASP A 1 98 ? -1.008 6.194 -20.174 1.00 89.88 98 ASP A C 1
ATOM 790 O O . ASP A 1 98 ? 0.156 6.108 -19.774 1.00 89.88 98 ASP A O 1
ATOM 794 N N . GLU A 1 99 ? -1.857 7.089 -19.667 1.00 89.75 99 GLU A N 1
ATOM 795 C CA . GLU A 1 99 ? -1.498 8.029 -18.610 1.00 89.75 99 GLU A CA 1
ATOM 796 C C . GLU A 1 99 ? -2.123 7.611 -17.277 1.00 89.75 99 GLU A C 1
ATOM 798 O O . GLU A 1 99 ? -3.341 7.482 -17.159 1.00 89.75 99 GLU A O 1
ATOM 803 N N . VAL A 1 100 ? -1.299 7.477 -16.234 1.00 89.50 100 VAL A N 1
ATOM 804 C CA . VAL A 1 100 ? -1.797 7.334 -14.860 1.00 89.50 100 VAL A CA 1
ATOM 805 C C . VAL A 1 100 ? -2.319 8.686 -14.375 1.00 89.50 100 VAL A C 1
ATOM 807 O O . VAL A 1 100 ? -1.537 9.615 -14.149 1.00 89.50 100 VAL A O 1
ATOM 810 N N . ILE A 1 101 ? -3.636 8.785 -14.207 1.00 91.31 101 ILE A N 1
ATOM 811 C CA . ILE A 1 101 ? -4.343 10.008 -13.795 1.00 91.31 101 ILE A CA 1
ATOM 812 C C . ILE A 1 101 ? -4.580 10.083 -12.282 1.00 91.31 101 ILE A C 1
ATOM 814 O O . ILE A 1 101 ? -4.862 11.154 -11.753 1.00 91.31 101 ILE A O 1
ATOM 818 N N . GLY A 1 102 ? -4.435 8.963 -11.577 1.00 92.88 102 GLY A N 1
ATOM 819 C CA . GLY A 1 102 ? -4.674 8.871 -10.143 1.00 92.88 102 GLY A CA 1
ATOM 820 C C . GLY A 1 102 ? -4.497 7.448 -9.635 1.00 92.88 102 GLY A C 1
ATOM 821 O O . GLY A 1 102 ? -4.004 6.581 -10.358 1.00 92.88 102 GLY A O 1
ATOM 822 N N . HIS A 1 103 ? -4.880 7.222 -8.384 1.00 94.94 103 HIS A N 1
ATOM 823 C CA . HIS A 1 103 ? -4.866 5.924 -7.731 1.00 94.94 103 HIS A CA 1
ATOM 824 C C . HIS A 1 103 ? -6.086 5.772 -6.826 1.00 94.94 103 HIS A C 1
ATOM 826 O O . HIS A 1 103 ? -6.387 6.660 -6.026 1.00 94.94 103 HIS A O 1
ATOM 832 N N . GLU A 1 104 ? -6.714 4.608 -6.902 1.00 95.38 104 GLU A N 1
ATOM 833 C CA . GLU A 1 104 ? -7.632 4.119 -5.881 1.00 95.38 104 GLU A CA 1
ATOM 834 C C . GLU A 1 104 ? -6.833 3.372 -4.819 1.00 95.38 104 GLU A C 1
ATOM 836 O O . GLU A 1 104 ? -5.917 2.598 -5.118 1.00 95.38 104 GLU A O 1
ATOM 841 N N . ILE A 1 105 ? -7.140 3.636 -3.556 1.00 96.31 105 ILE A N 1
ATOM 842 C CA . ILE A 1 105 ? -6.439 3.055 -2.417 1.00 96.31 105 ILE A CA 1
ATOM 843 C C . ILE A 1 105 ? -7.473 2.389 -1.527 1.00 96.31 105 ILE A C 1
ATOM 845 O O . ILE A 1 105 ? -8.343 3.050 -0.963 1.00 96.31 105 ILE A O 1
ATOM 849 N N . PHE A 1 106 ? -7.346 1.074 -1.391 1.00 97.12 106 PHE A N 1
ATOM 850 C CA . PHE A 1 106 ? -8.205 0.250 -0.555 1.00 97.12 106 PHE A CA 1
ATOM 851 C C . PHE A 1 106 ? -7.427 -0.171 0.682 1.00 97.12 106 PHE A C 1
ATOM 853 O O . PHE A 1 106 ? -6.417 -0.874 0.585 1.00 97.12 106 PHE A O 1
ATOM 860 N N . ILE A 1 107 ? -7.892 0.260 1.849 1.00 96.81 107 ILE A N 1
ATOM 861 C CA . ILE A 1 107 ? -7.314 -0.100 3.139 1.00 96.81 107 ILE A CA 1
ATOM 862 C C . ILE A 1 107 ? -8.286 -1.039 3.829 1.00 96.81 107 ILE A C 1
ATOM 864 O O . ILE A 1 107 ? -9.336 -0.629 4.323 1.00 96.81 107 ILE A O 1
ATOM 868 N N . TYR A 1 108 ? -7.921 -2.312 3.849 1.00 97.19 108 TYR A N 1
ATOM 869 C CA . TYR A 1 108 ? -8.681 -3.353 4.516 1.00 97.19 108 TYR A CA 1
ATOM 870 C C . TYR A 1 108 ? -8.313 -3.355 5.992 1.00 97.19 108 TYR A C 1
ATOM 872 O O . TYR A 1 108 ? -7.131 -3.357 6.355 1.00 97.19 108 TYR A O 1
ATOM 880 N N . THR A 1 109 ? -9.332 -3.360 6.839 1.00 95.81 109 THR A N 1
ATOM 881 C CA . THR A 1 109 ? -9.178 -3.471 8.286 1.00 95.81 109 THR A CA 1
ATOM 882 C C . THR A 1 109 ? -9.848 -4.735 8.811 1.00 95.81 109 THR A C 1
ATOM 884 O O . THR A 1 109 ? -10.394 -5.528 8.048 1.00 95.81 109 THR A O 1
ATOM 887 N N . ASP A 1 110 ? -9.808 -4.932 10.124 1.00 93.06 110 ASP A N 1
ATOM 888 C CA . ASP A 1 110 ? -10.529 -5.997 10.819 1.00 93.06 110 ASP A CA 1
ATOM 889 C C . ASP A 1 110 ? -12.061 -5.870 10.728 1.00 93.06 110 ASP A C 1
ATOM 891 O O . ASP A 1 110 ? -12.761 -6.854 10.959 1.00 93.06 110 ASP A O 1
ATOM 895 N N . LYS A 1 111 ? -12.596 -4.682 10.404 1.00 91.94 111 LYS A N 1
ATOM 896 C CA . LYS A 1 111 ? -14.051 -4.423 10.410 1.00 91.94 111 LYS A CA 1
ATOM 897 C C . LYS A 1 111 ? -14.616 -3.884 9.105 1.00 91.94 111 LYS A C 1
ATOM 899 O O . LYS A 1 111 ? -15.774 -4.139 8.797 1.00 91.94 111 LYS A O 1
ATOM 904 N N . GLU A 1 112 ? -13.837 -3.096 8.381 1.00 92.19 112 GLU A N 1
ATOM 905 C CA . GLU A 1 112 ? -14.308 -2.346 7.218 1.00 92.19 112 GLU A CA 1
ATOM 906 C C . GLU A 1 112 ? -13.203 -2.157 6.178 1.00 92.19 112 GLU A C 1
ATOM 908 O O . GLU A 1 112 ? -12.015 -2.346 6.458 1.00 92.19 112 GLU A O 1
ATOM 913 N N . THR A 1 113 ? -13.602 -1.760 4.972 1.00 95.50 113 THR A N 1
ATOM 914 C CA . THR A 1 113 ? -12.672 -1.334 3.925 1.00 95.50 113 THR A CA 1
ATOM 915 C C . THR A 1 113 ? -12.825 0.161 3.720 1.00 95.50 113 THR A C 1
ATOM 917 O O . THR A 1 113 ? -13.908 0.637 3.392 1.00 95.50 113 THR A O 1
ATOM 920 N N . VAL A 1 114 ? -11.732 0.896 3.896 1.00 94.69 114 VAL A N 1
ATOM 921 C CA . VAL A 1 114 ? -11.674 2.321 3.574 1.00 94.69 114 VAL A CA 1
ATOM 922 C C . VAL A 1 114 ? -11.219 2.464 2.131 1.00 94.69 114 VAL A C 1
ATOM 924 O O . VAL A 1 114 ? -10.169 1.937 1.760 1.00 94.69 114 VAL A O 1
ATOM 927 N N . HIS A 1 115 ? -11.997 3.181 1.327 1.00 96.12 115 HIS A N 1
ATOM 928 C CA . HIS A 1 115 ? -11.675 3.473 -0.064 1.00 96.12 115 HIS A CA 1
ATOM 929 C C . HIS A 1 115 ? -11.345 4.960 -0.221 1.00 96.12 115 HIS A C 1
ATOM 931 O O . HIS A 1 115 ? -12.154 5.816 0.130 1.00 96.12 115 HIS A O 1
ATOM 937 N N . LEU A 1 116 ? -10.149 5.260 -0.731 1.00 94.25 116 LEU A N 1
ATOM 938 C CA . LEU A 1 116 ? -9.665 6.617 -0.971 1.00 94.25 116 LEU A CA 1
ATOM 939 C C . LEU A 1 116 ? -9.304 6.796 -2.444 1.00 94.25 116 LEU A C 1
ATOM 941 O O . LEU A 1 116 ? -8.617 5.957 -3.025 1.00 94.25 116 LEU A O 1
ATOM 945 N N . LEU A 1 117 ? -9.696 7.932 -3.014 1.00 93.88 117 LEU A N 1
ATOM 946 C CA . LEU A 1 117 ? -9.376 8.315 -4.384 1.00 93.88 117 LEU A CA 1
ATOM 947 C C . LEU A 1 117 ? -8.337 9.440 -4.381 1.00 93.88 117 LEU A C 1
ATOM 949 O O . LEU A 1 117 ? -8.638 10.564 -3.989 1.00 93.88 117 LEU A O 1
ATOM 953 N N . SER A 1 118 ? -7.114 9.165 -4.832 1.00 90.94 118 SER A N 1
ATOM 954 C CA . SER A 1 118 ? -6.053 10.173 -4.903 1.00 90.94 118 SER A CA 1
ATOM 955 C C . SER A 1 118 ? -5.680 10.501 -6.344 1.00 90.94 118 SER A C 1
ATOM 957 O O . SER A 1 118 ? -5.268 9.635 -7.106 1.00 90.94 118 SER A O 1
ATOM 959 N N . HIS A 1 119 ? -5.693 11.785 -6.699 1.00 88.69 119 HIS A N 1
ATOM 960 C CA . HIS A 1 119 ? -5.183 12.274 -7.988 1.00 88.69 119 HIS A CA 1
ATOM 961 C C . HIS A 1 119 ? -3.644 12.349 -8.035 1.00 88.69 119 HIS A C 1
ATOM 963 O O . HIS A 1 119 ? -3.051 12.843 -8.996 1.00 88.69 119 HIS A O 1
ATOM 969 N N . ARG A 1 120 ? -2.948 11.886 -6.985 1.00 81.25 120 ARG A N 1
ATOM 970 C CA . ARG A 1 120 ? -1.484 11.896 -6.947 1.00 81.25 120 ARG A CA 1
ATOM 971 C C . ARG A 1 120 ? -0.904 10.795 -7.820 1.00 81.25 120 ARG A C 1
ATOM 973 O O . ARG A 1 120 ? -1.329 9.644 -7.775 1.00 81.25 120 ARG A O 1
ATOM 980 N N . LYS A 1 121 ? 0.172 11.136 -8.530 1.00 78.56 121 LYS A N 1
ATOM 981 C CA . LYS A 1 121 ? 1.060 10.163 -9.178 1.00 78.56 121 LYS A CA 1
ATOM 982 C C . LYS A 1 121 ? 2.030 9.586 -8.135 1.00 78.56 121 LYS A C 1
ATOM 984 O O . LYS A 1 121 ? 2.583 10.337 -7.326 1.00 78.56 121 LYS A O 1
ATOM 989 N N . VAL A 1 122 ? 2.262 8.272 -8.159 1.00 74.75 122 VAL A N 1
ATOM 990 C CA . VAL A 1 122 ? 3.302 7.625 -7.341 1.00 74.75 122 VAL A CA 1
ATOM 991 C C . VAL A 1 122 ? 4.667 8.111 -7.848 1.00 74.75 122 VAL A C 1
ATOM 993 O O . VAL A 1 122 ? 4.999 7.907 -9.013 1.00 74.75 122 VAL A O 1
ATOM 996 N N . ARG A 1 123 ? 5.442 8.793 -6.995 1.00 66.25 123 ARG A N 1
ATOM 997 C CA . ARG A 1 123 ? 6.777 9.342 -7.309 1.00 66.25 123 ARG A CA 1
ATOM 998 C C . ARG A 1 123 ? 7.857 8.752 -6.421 1.00 66.25 123 ARG A C 1
ATOM 1000 O O . ARG A 1 123 ? 7.580 8.460 -5.238 1.00 66.25 123 ARG A O 1
#

Foldseek 3Di:
DDDPCVVVVVVVVVVVVVVVPDPPPPPQDPVNVVVVVVVVLVVLLLVLVVVVVQCVVVVWDFDADPSSHTQWIQDPNDIWGFDDKDKAFDWDDDPVDIDRQWIWIWTDTPPDIDIDTGRDDRD